Protein AF-B9S580-F1 (afdb_monomer_lite)

Secondary structure (DSSP, 8-state):
--------------------------------PPP------S-GGGSPPHHHHHHHHT-HHHHHHTT-HHHHHHHHHHHT-SSHHHHHHHHTTSHHHHHHHHHHHHHHHS-HHHHTTTS------

Foldseek 3Di:
DDDDDDDDDDDDDDDDDDDDDDDDPPPPPPPPDPDDDDDDDPDPVVDDDPVLVVLCVPDPVLVVLVVDPVLVVLVVCLVPDPCNVVSVVVLCVPPSNVVNVVVSVVSVPDPPVVVPPPPDDPDDD

pLDDT: mean 76.02, std 19.65, range [35.12, 97.5]

Structure (mmCIF, N/CA/C/O backbone):
data_AF-B9S580-F1
#
_entry.id   AF-B9S580-F1
#
loop_
_atom_site.group_PDB
_atom_site.id
_atom_site.type_symbol
_atom_site.label_atom_id
_atom_site.label_alt_id
_atom_site.label_comp_id
_atom_site.label_asym_id
_atom_site.label_entity_id
_atom_site.label_seq_id
_atom_site.pdbx_PDB_ins_code
_atom_site.Cartn_x
_atom_site.Cartn_y
_atom_site.Cartn_z
_atom_site.occupancy
_atom_site.B_iso_or_equiv
_atom_site.auth_seq_id
_atom_site.auth_comp_id
_atom_site.auth_asym_id
_atom_site.auth_atom_id
_atom_site.pdbx_PDB_model_num
ATOM 1 N N . MET A 1 1 ? 43.518 -1.200 61.396 1.00 43.75 1 MET A N 1
ATOM 2 C CA . MET A 1 1 ? 42.494 -1.984 60.678 1.00 43.75 1 MET A CA 1
ATOM 3 C C . MET A 1 1 ? 42.574 -1.549 59.229 1.00 43.75 1 MET A C 1
ATOM 5 O O . MET A 1 1 ? 42.139 -0.451 58.926 1.00 43.75 1 MET A O 1
ATOM 9 N N . ASN A 1 2 ? 43.249 -2.340 58.396 1.00 48.91 2 ASN A N 1
ATOM 10 C CA . ASN A 1 2 ? 43.506 -2.024 56.992 1.00 48.91 2 ASN A CA 1
ATOM 11 C C . ASN A 1 2 ? 42.725 -3.036 56.152 1.00 48.91 2 ASN A C 1
ATOM 13 O O . ASN A 1 2 ? 42.907 -4.239 56.328 1.00 48.91 2 ASN A O 1
ATOM 17 N N . TYR A 1 3 ? 41.835 -2.552 55.296 1.00 53.25 3 TYR A N 1
ATOM 18 C CA . TYR A 1 3 ? 41.107 -3.353 54.316 1.00 53.25 3 TYR A CA 1
ATOM 19 C C . TYR A 1 3 ? 42.014 -3.534 53.097 1.00 53.25 3 TYR A C 1
ATOM 21 O O . TYR A 1 3 ? 42.442 -2.555 52.491 1.00 53.25 3 TYR A O 1
ATOM 29 N N . ALA A 1 4 ? 42.347 -4.785 52.783 1.00 55.72 4 ALA A N 1
ATOM 30 C CA . ALA A 1 4 ? 43.054 -5.146 51.565 1.00 55.72 4 ALA A CA 1
ATOM 31 C C . ALA A 1 4 ? 42.021 -5.374 50.452 1.00 55.72 4 ALA A C 1
ATOM 33 O O . ALA A 1 4 ? 41.207 -6.292 50.542 1.00 55.72 4 ALA A O 1
ATOM 34 N N . GLU A 1 5 ? 42.045 -4.523 49.426 1.00 56.31 5 GLU A N 1
ATOM 35 C CA . GLU A 1 5 ? 41.378 -4.774 48.150 1.00 56.31 5 GLU A CA 1
ATOM 36 C C . GLU A 1 5 ? 42.001 -6.003 47.483 1.00 56.31 5 GLU A C 1
ATOM 38 O O . GLU A 1 5 ? 43.218 -6.075 47.302 1.00 56.31 5 GLU A O 1
ATOM 43 N N . THR A 1 6 ? 41.165 -6.957 47.075 1.00 65.56 6 THR A N 1
ATOM 44 C CA . THR A 1 6 ? 41.560 -8.007 46.130 1.00 65.56 6 THR A CA 1
ATOM 45 C C . THR A 1 6 ? 40.778 -7.866 44.824 1.00 65.56 6 THR A C 1
ATOM 47 O O . THR A 1 6 ? 39.579 -7.577 44.872 1.00 65.56 6 THR A O 1
ATOM 50 N N . PRO A 1 7 ? 41.426 -8.061 43.660 1.00 60.44 7 PRO A N 1
ATOM 51 C CA . PRO A 1 7 ? 40.937 -7.587 42.370 1.00 60.44 7 PRO A CA 1
ATOM 52 C C . PRO A 1 7 ? 39.901 -8.532 41.754 1.00 60.44 7 PRO A C 1
ATOM 54 O O . PRO A 1 7 ? 39.967 -9.750 41.901 1.00 60.44 7 PRO A O 1
ATOM 57 N N . CYS A 1 8 ? 38.972 -7.944 41.006 1.00 51.03 8 CYS A N 1
ATOM 58 C CA . CYS A 1 8 ? 37.922 -8.614 40.247 1.00 51.03 8 CYS A CA 1
ATOM 59 C C . CYS A 1 8 ? 38.486 -9.694 39.296 1.00 51.03 8 CYS A C 1
ATOM 61 O O . CYS A 1 8 ? 39.162 -9.375 38.317 1.00 51.03 8 CYS A O 1
ATOM 63 N N . ALA A 1 9 ? 38.172 -10.967 39.558 1.00 56.78 9 ALA A N 1
ATOM 64 C CA . ALA A 1 9 ? 38.429 -12.086 38.654 1.00 56.78 9 ALA A CA 1
ATOM 65 C C . ALA A 1 9 ? 37.111 -12.528 37.999 1.00 56.78 9 ALA A C 1
ATOM 67 O O . ALA A 1 9 ? 36.190 -12.994 38.667 1.00 56.78 9 ALA A O 1
ATOM 68 N N . LYS A 1 10 ? 37.014 -12.365 36.676 1.00 62.47 10 LYS A N 1
ATOM 69 C CA . LYS A 1 10 ? 35.898 -12.867 35.859 1.00 62.47 10 LYS A CA 1
ATOM 70 C C . LYS A 1 10 ? 35.958 -14.400 35.805 1.00 62.47 10 LYS A C 1
ATOM 72 O O . LYS A 1 10 ? 37.018 -14.920 35.452 1.00 62.47 10 LYS A O 1
ATOM 77 N N . PRO A 1 11 ? 34.864 -15.140 36.047 1.00 51.28 11 PRO A N 1
ATOM 78 C CA . PRO A 1 11 ? 34.838 -16.552 35.709 1.00 51.28 11 PRO A CA 1
ATOM 79 C C . PRO A 1 11 ? 34.675 -16.710 34.192 1.00 51.28 11 PRO A C 1
ATOM 81 O O . PRO A 1 11 ? 33.658 -16.338 33.610 1.00 51.28 11 PRO A O 1
ATOM 84 N N . VAL A 1 12 ? 35.695 -17.280 33.551 1.00 45.47 12 VAL A N 1
ATOM 85 C CA . VAL A 1 12 ? 35.554 -17.958 32.260 1.00 45.47 12 VAL A CA 1
ATOM 86 C C . VAL A 1 12 ? 35.014 -19.357 32.560 1.00 45.47 12 VAL A C 1
ATOM 88 O O . VAL A 1 12 ? 35.670 -20.145 33.232 1.00 45.47 12 VAL A O 1
ATOM 91 N N . SER A 1 13 ? 33.813 -19.668 32.082 1.00 48.31 13 SER A N 1
ATOM 92 C CA . SER A 1 13 ? 33.301 -21.041 31.958 1.00 48.31 13 SER A CA 1
ATOM 93 C C . SER A 1 13 ? 32.955 -21.230 30.484 1.00 48.31 13 SER A C 1
ATOM 95 O O . SER A 1 13 ? 32.084 -20.553 29.955 1.00 48.31 13 SER A O 1
ATOM 97 N N . SER A 1 14 ? 33.857 -21.856 29.730 1.00 49.62 14 SER A N 1
ATOM 98 C CA . SER A 1 14 ? 33.900 -23.304 29.487 1.00 49.62 14 SER A CA 1
ATOM 99 C C . SER A 1 14 ? 32.829 -23.730 28.488 1.00 49.62 14 SER A C 1
ATOM 101 O O . SER A 1 14 ? 31.650 -23.855 28.805 1.00 49.62 14 SER A O 1
ATOM 103 N N . LEU A 1 15 ? 33.303 -23.959 27.267 1.00 51.09 15 LEU A N 1
ATOM 104 C CA . LEU A 1 15 ? 32.608 -24.587 26.158 1.00 51.09 15 LEU A CA 1
ATOM 105 C C . LEU A 1 15 ? 32.056 -25.965 26.556 1.00 51.09 15 LEU A C 1
ATOM 107 O O . LEU A 1 15 ? 32.799 -26.815 27.037 1.00 51.09 15 LEU A O 1
ATOM 111 N N . GLY A 1 16 ? 30.786 -26.194 26.220 1.00 43.06 16 GLY A N 1
ATOM 112 C CA . GLY A 1 16 ? 30.297 -27.507 25.806 1.00 43.06 16 GLY A CA 1
ATOM 113 C C . GLY A 1 16 ? 29.405 -28.241 26.797 1.00 43.06 16 GLY A C 1
ATOM 114 O O . GLY A 1 16 ? 29.895 -29.070 27.551 1.00 43.06 16 GLY A O 1
ATOM 115 N N . ILE A 1 17 ? 28.083 -28.086 26.653 1.00 45.94 17 ILE A N 1
ATOM 116 C CA . ILE A 1 17 ? 27.195 -29.254 26.698 1.00 45.94 17 ILE A CA 1
ATOM 117 C C . ILE A 1 17 ? 26.115 -29.128 25.617 1.00 45.94 17 ILE A C 1
ATOM 119 O O . ILE A 1 17 ? 25.251 -28.258 25.655 1.00 45.94 17 ILE A O 1
ATOM 123 N N . SER A 1 18 ? 26.211 -30.014 24.629 1.00 50.88 18 SER A N 1
ATOM 124 C CA . SER A 1 18 ? 25.115 -30.401 23.747 1.00 50.88 18 SER A CA 1
ATOM 125 C C . SER A 1 18 ? 24.095 -31.195 24.562 1.00 50.88 18 SER A C 1
ATOM 127 O O . SER A 1 18 ? 24.473 -32.218 25.125 1.00 50.88 18 SER A O 1
ATOM 129 N N . SER A 1 19 ? 22.844 -30.733 24.640 1.00 39.84 19 SER A N 1
ATOM 130 C CA . SER A 1 19 ? 21.621 -31.539 24.832 1.00 39.84 19 SER A CA 1
ATOM 131 C C . SER A 1 19 ? 20.439 -30.566 24.951 1.00 39.84 19 SER A C 1
ATOM 133 O O . SER A 1 19 ? 20.342 -29.826 25.918 1.00 39.84 19 SER A O 1
ATOM 135 N N . ARG A 1 20 ? 19.672 -30.367 23.877 1.00 44.88 20 ARG A N 1
ATOM 136 C CA . ARG A 1 20 ? 18.367 -31.011 23.643 1.00 44.88 20 ARG A CA 1
ATOM 137 C C . ARG A 1 20 ? 17.210 -30.284 24.352 1.00 44.88 20 ARG A C 1
ATOM 139 O O . ARG A 1 20 ? 17.076 -30.374 25.557 1.00 44.88 20 ARG A O 1
ATOM 146 N N . ASN A 1 21 ? 16.377 -29.708 23.481 1.00 53.31 21 ASN A N 1
ATOM 147 C CA . ASN A 1 21 ? 14.935 -29.446 23.530 1.00 53.31 21 ASN A CA 1
ATOM 148 C C . ASN A 1 21 ? 14.320 -28.430 24.515 1.00 53.31 21 ASN A C 1
ATOM 150 O O . ASN A 1 21 ? 14.719 -28.268 25.655 1.00 53.31 21 ASN A O 1
ATOM 154 N N . THR A 1 22 ? 13.295 -27.784 23.942 1.00 46.12 22 THR A N 1
ATOM 155 C CA . THR A 1 22 ? 12.253 -26.925 24.515 1.00 46.12 22 THR A CA 1
ATOM 156 C C . THR A 1 22 ? 12.721 -25.685 25.253 1.00 46.12 22 THR A C 1
ATOM 158 O O . THR A 1 22 ? 12.877 -25.723 26.457 1.00 46.12 22 THR A O 1
ATOM 161 N N . ASP A 1 23 ? 12.799 -24.567 24.532 1.00 35.12 23 ASP A N 1
ATOM 162 C CA . ASP A 1 23 ? 12.154 -23.340 24.993 1.00 35.12 23 ASP A CA 1
ATOM 163 C C . ASP A 1 23 ? 11.899 -22.426 23.797 1.00 35.12 23 ASP A C 1
ATOM 165 O O . ASP A 1 23 ? 12.769 -22.174 22.959 1.00 35.12 23 ASP A O 1
ATOM 169 N N . THR A 1 24 ? 10.648 -21.995 23.692 1.00 49.56 24 THR A N 1
ATOM 170 C CA . THR A 1 24 ? 10.128 -21.061 22.703 1.00 49.56 24 THR A CA 1
ATOM 171 C C . THR A 1 24 ? 10.911 -19.756 22.801 1.00 49.56 24 THR A C 1
ATOM 173 O O . THR A 1 24 ? 10.552 -18.841 23.539 1.00 49.56 24 THR A O 1
ATOM 176 N N . ARG A 1 25 ? 11.999 -19.656 22.031 1.00 41.97 25 ARG A N 1
ATOM 177 C CA . ARG A 1 25 ? 12.607 -18.378 21.682 1.00 41.97 25 ARG A CA 1
ATOM 178 C C . ARG A 1 25 ? 11.542 -17.638 20.890 1.00 41.97 25 ARG A C 1
ATOM 180 O O . ARG A 1 25 ? 11.352 -17.916 19.708 1.00 41.97 25 ARG A O 1
ATOM 187 N N . ILE A 1 26 ? 10.850 -16.712 21.551 1.00 52.47 26 ILE A N 1
ATOM 188 C CA . ILE A 1 26 ? 10.294 -15.547 20.874 1.00 52.47 26 ILE A CA 1
ATOM 189 C C . ILE A 1 26 ? 11.497 -14.932 20.166 1.00 52.47 26 ILE A C 1
ATOM 191 O O . ILE A 1 26 ? 12.332 -14.256 20.767 1.00 52.47 26 ILE A O 1
ATOM 195 N N . GLN A 1 27 ? 11.673 -15.321 18.905 1.00 47.50 27 GLN A N 1
ATOM 196 C CA . GLN A 1 27 ? 12.523 -14.609 17.985 1.00 47.50 27 GLN A CA 1
ATOM 197 C C . GLN A 1 27 ? 11.855 -13.248 17.917 1.00 47.50 27 GLN A C 1
ATOM 199 O O . GLN A 1 27 ? 10.767 -13.113 17.362 1.00 47.50 27 GLN A O 1
ATOM 204 N N . ALA A 1 28 ? 12.449 -12.273 18.603 1.00 51.03 28 ALA A N 1
ATOM 205 C CA . ALA A 1 28 ? 12.266 -10.891 18.228 1.00 51.03 28 ALA A CA 1
ATOM 206 C C . ALA A 1 28 ? 12.586 -10.869 16.736 1.00 51.03 28 ALA A C 1
ATOM 208 O O . ALA A 1 28 ? 13.741 -11.069 16.356 1.00 51.03 28 ALA A O 1
ATOM 209 N N . ALA A 1 29 ? 11.534 -10.809 15.918 1.00 46.66 29 ALA A N 1
ATOM 210 C CA . ALA A 1 29 ? 11.664 -10.514 14.514 1.00 46.66 29 ALA A CA 1
ATOM 211 C C . ALA A 1 29 ? 12.379 -9.169 14.494 1.00 46.66 29 ALA A C 1
ATOM 213 O O . ALA A 1 29 ? 11.812 -8.154 14.904 1.00 46.66 29 ALA A O 1
ATOM 214 N N . ASP A 1 30 ? 13.663 -9.205 14.157 1.00 47.59 30 ASP A N 1
ATOM 215 C CA . ASP A 1 30 ? 14.335 -8.027 13.652 1.00 47.59 30 ASP A CA 1
ATOM 216 C C . ASP A 1 30 ? 13.425 -7.521 12.529 1.00 47.59 30 ASP A C 1
ATOM 218 O O . ASP A 1 30 ? 13.084 -8.327 11.654 1.00 47.59 30 ASP A O 1
ATOM 222 N N . PRO A 1 31 ? 12.883 -6.293 12.603 1.00 57.41 31 PRO A N 1
ATOM 223 C CA . PRO A 1 31 ? 12.134 -5.754 11.490 1.00 57.41 31 PRO A CA 1
ATOM 224 C C . PRO A 1 31 ? 13.143 -5.625 10.358 1.00 57.41 31 PRO A C 1
ATOM 226 O O . PRO A 1 31 ? 13.904 -4.662 10.317 1.00 57.41 31 PRO A O 1
ATOM 229 N N . GLU A 1 32 ? 13.195 -6.650 9.507 1.00 59.19 32 GLU A N 1
ATOM 230 C CA . GLU A 1 32 ? 13.970 -6.656 8.280 1.00 59.19 32 GLU A CA 1
ATOM 231 C C . GLU A 1 32 ? 13.593 -5.369 7.558 1.00 59.19 32 GLU A C 1
ATOM 233 O O . GLU A 1 32 ? 12.452 -5.187 7.124 1.00 59.19 32 GLU A O 1
ATOM 238 N N . LEU A 1 33 ? 14.508 -4.398 7.591 1.00 62.81 33 LEU A N 1
ATOM 239 C CA . LEU A 1 33 ? 14.274 -3.125 6.941 1.00 62.81 33 LEU A CA 1
ATOM 240 C C . LEU A 1 33 ? 14.097 -3.448 5.459 1.00 62.81 33 LEU A C 1
ATOM 242 O O . LEU A 1 33 ? 14.947 -4.166 4.919 1.00 62.81 33 LEU A O 1
ATOM 246 N N . PRO A 1 34 ? 13.024 -2.958 4.811 1.00 63.44 34 PRO A N 1
ATOM 247 C CA . PRO A 1 34 ? 12.810 -3.212 3.398 1.00 63.44 34 PRO A CA 1
ATOM 248 C C . PRO A 1 34 ? 14.089 -2.857 2.648 1.00 63.44 34 PRO A C 1
ATOM 250 O O . PRO A 1 34 ? 14.620 -1.755 2.825 1.00 63.44 34 PRO A O 1
ATOM 253 N N . GLN A 1 35 ? 14.623 -3.799 1.866 1.00 64.75 35 GLN A N 1
ATOM 254 C CA . GLN A 1 35 ? 15.757 -3.489 1.006 1.00 64.75 35 GLN A CA 1
ATOM 255 C C . GLN A 1 35 ? 15.357 -2.311 0.121 1.00 64.75 35 GLN A C 1
ATOM 257 O O . GLN A 1 35 ? 14.326 -2.351 -0.549 1.00 64.75 35 GLN A O 1
ATOM 262 N N . GLU A 1 36 ? 16.151 -1.244 0.155 1.00 70.44 36 GLU A N 1
ATOM 263 C CA . GLU A 1 36 ? 15.884 -0.045 -0.629 1.00 70.44 36 GLU A CA 1
ATOM 264 C C . GLU A 1 36 ? 15.982 -0.415 -2.115 1.00 70.44 36 GLU A C 1
ATOM 266 O O . GLU A 1 36 ? 17.062 -0.711 -2.636 1.00 70.44 36 GLU A O 1
ATOM 271 N N . ARG A 1 37 ? 14.831 -0.493 -2.789 1.00 75.06 37 ARG A N 1
ATOM 272 C CA . ARG A 1 37 ? 14.761 -0.842 -4.209 1.00 75.06 37 ARG A CA 1
ATOM 273 C C . ARG A 1 37 ? 14.977 0.415 -5.053 1.00 75.06 37 ARG A C 1
ATOM 275 O O . ARG A 1 37 ? 14.410 1.459 -4.727 1.00 75.06 37 ARG A O 1
ATOM 282 N N . PRO A 1 38 ? 15.764 0.345 -6.142 1.00 79.69 38 PRO A N 1
ATOM 283 C CA . PRO A 1 38 ? 15.912 1.472 -7.052 1.00 79.69 38 PRO A CA 1
ATOM 284 C C . PRO A 1 38 ? 14.555 1.876 -7.640 1.00 79.69 38 PRO A C 1
ATOM 286 O O . PRO A 1 38 ? 13.929 1.100 -8.359 1.00 79.69 38 PRO A O 1
ATOM 289 N N . LEU A 1 39 ? 14.112 3.099 -7.350 1.00 77.25 39 LEU A N 1
ATOM 290 C CA . LEU A 1 39 ? 12.900 3.667 -7.928 1.00 77.25 39 LEU A CA 1
ATOM 291 C C . LEU A 1 39 ? 13.214 4.176 -9.342 1.00 77.25 39 LEU A C 1
ATOM 293 O O . LEU A 1 39 ? 13.985 5.120 -9.512 1.00 77.25 39 LEU A O 1
ATOM 297 N N . THR A 1 40 ? 12.630 3.540 -10.355 1.00 80.69 40 THR A N 1
ATOM 298 C CA . THR A 1 40 ? 12.665 4.007 -11.749 1.00 80.69 40 THR A CA 1
ATOM 299 C C . THR A 1 40 ? 11.274 4.496 -12.112 1.00 80.69 40 THR A C 1
ATOM 301 O O . THR A 1 40 ? 10.316 3.741 -12.008 1.00 80.69 40 THR A O 1
ATOM 304 N N . VAL A 1 41 ? 11.159 5.776 -12.461 1.00 79.88 41 VAL A N 1
ATOM 305 C CA . VAL A 1 41 ? 9.881 6.439 -12.745 1.00 79.88 41 VAL A CA 1
ATOM 306 C C . VAL A 1 41 ? 10.024 7.224 -14.042 1.00 79.88 41 VAL A C 1
ATOM 308 O O . VAL A 1 41 ? 11.068 7.845 -14.258 1.00 79.88 41 VAL A O 1
ATOM 311 N N . ASP A 1 42 ? 8.997 7.171 -14.890 1.00 84.25 42 ASP A N 1
ATOM 312 C CA . ASP A 1 42 ? 8.972 7.853 -16.188 1.00 84.25 42 ASP A CA 1
ATOM 313 C C . ASP A 1 42 ? 8.595 9.338 -16.034 1.00 84.25 42 ASP A C 1
ATOM 315 O O . ASP A 1 42 ? 9.296 10.216 -16.543 1.00 84.25 42 ASP A O 1
ATOM 319 N N . ASP A 1 43 ? 7.563 9.642 -15.233 1.00 84.88 43 ASP A N 1
ATOM 320 C CA . ASP A 1 43 ? 7.167 11.012 -14.882 1.00 84.88 43 ASP A CA 1
ATOM 321 C C . ASP A 1 43 ? 7.213 11.259 -13.366 1.00 84.88 43 ASP A C 1
ATOM 323 O O . ASP A 1 43 ? 6.594 10.578 -12.556 1.00 84.88 43 ASP A O 1
ATOM 327 N N . THR A 1 44 ? 7.887 12.335 -12.968 1.00 78.88 44 THR A N 1
ATOM 328 C CA . THR A 1 44 ? 7.887 12.860 -11.596 1.00 78.88 44 THR A CA 1
ATOM 329 C C . THR A 1 44 ? 6.497 13.081 -10.982 1.00 78.88 44 THR A C 1
ATOM 331 O O . THR A 1 44 ? 6.383 13.059 -9.758 1.00 78.88 44 THR A O 1
ATOM 334 N N . ASN A 1 45 ? 5.449 13.269 -11.792 1.00 82.69 45 ASN A N 1
ATOM 335 C CA . ASN A 1 45 ? 4.063 13.378 -11.324 1.00 82.69 45 ASN A CA 1
ATOM 336 C C . ASN A 1 45 ? 3.480 12.051 -10.804 1.00 82.69 45 ASN A C 1
ATOM 338 O O . ASN A 1 45 ? 2.469 12.072 -10.103 1.00 82.69 45 ASN A O 1
ATOM 342 N N . GLU A 1 46 ? 4.105 10.914 -11.113 1.00 83.56 46 GLU A N 1
ATOM 343 C CA . GLU A 1 46 ? 3.723 9.591 -10.599 1.00 83.56 46 GLU A CA 1
ATOM 344 C C . GLU A 1 46 ? 4.224 9.368 -9.163 1.00 83.56 46 GLU A C 1
ATOM 346 O O . GLU A 1 46 ? 3.785 8.445 -8.476 1.00 83.56 46 GLU A O 1
ATOM 351 N N . VAL A 1 47 ? 5.117 10.237 -8.673 1.00 86.50 47 VAL A N 1
ATOM 352 C CA . VAL A 1 47 ? 5.670 10.164 -7.318 1.00 86.50 47 VAL A CA 1
ATOM 353 C C . VAL A 1 47 ? 4.938 11.124 -6.389 1.00 86.50 47 VAL A C 1
ATOM 355 O O . VAL A 1 47 ? 4.813 12.321 -6.649 1.00 86.50 47 VAL A O 1
ATOM 358 N N . LEU A 1 48 ? 4.512 10.614 -5.234 1.00 86.31 48 LEU A N 1
ATOM 359 C CA . LEU A 1 48 ? 3.943 11.448 -4.181 1.00 86.31 48 LEU A CA 1
ATOM 360 C C . LEU A 1 48 ? 5.016 12.312 -3.512 1.00 86.31 48 LEU A C 1
ATOM 362 O O . LEU A 1 48 ? 6.062 11.831 -3.073 1.00 86.31 48 LEU A O 1
ATOM 366 N N . LEU A 1 49 ? 4.714 13.599 -3.347 1.00 88.00 49 LEU A N 1
ATOM 367 C CA . LEU A 1 49 ? 5.549 14.522 -2.591 1.00 88.00 49 LEU A CA 1
ATOM 368 C C . LEU A 1 49 ? 5.394 14.287 -1.085 1.00 88.00 49 LEU A C 1
ATOM 370 O O . LEU A 1 49 ? 4.343 13.879 -0.586 1.00 88.00 49 LEU A O 1
ATOM 374 N N . LYS A 1 50 ? 6.423 14.664 -0.325 1.00 89.62 50 LYS A N 1
ATOM 375 C CA . LYS A 1 50 ? 6.440 14.5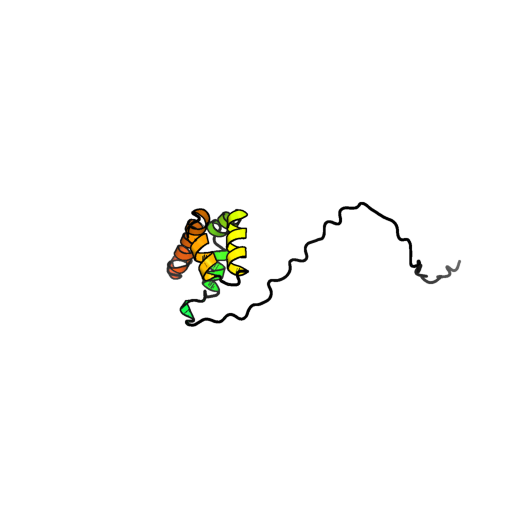34 1.139 1.00 89.62 50 LYS A CA 1
ATOM 376 C C . LYS A 1 50 ? 5.176 15.072 1.848 1.00 89.62 50 LYS A C 1
ATOM 378 O O . LYS A 1 50 ? 4.638 14.339 2.673 1.00 89.62 50 LYS A O 1
ATOM 383 N N . PRO A 1 51 ? 4.622 16.257 1.517 1.00 88.62 51 PRO A N 1
ATOM 384 C CA . PRO A 1 51 ? 3.399 16.748 2.169 1.00 88.62 51 PRO A CA 1
ATOM 385 C C . PRO A 1 51 ? 2.155 15.877 1.913 1.00 88.62 51 PRO A C 1
ATOM 387 O O . PRO A 1 51 ? 1.225 15.846 2.724 1.00 88.62 51 PRO A O 1
ATOM 390 N N . GLN A 1 52 ? 2.114 15.164 0.782 1.00 87.88 52 GLN A N 1
ATOM 391 C CA . GLN A 1 52 ? 1.032 14.231 0.459 1.00 87.88 52 GLN A CA 1
ATOM 392 C C . GLN A 1 52 ? 1.176 12.950 1.283 1.00 87.88 52 GLN A C 1
ATOM 394 O O . GLN A 1 52 ? 0.196 12.483 1.859 1.00 87.88 52 GLN A O 1
ATOM 399 N N . LEU A 1 53 ? 2.402 12.440 1.432 1.00 90.94 53 LEU A N 1
ATOM 400 C CA . LEU A 1 53 ? 2.691 11.309 2.317 1.00 90.94 53 LEU A CA 1
ATOM 401 C C . LEU A 1 53 ? 2.359 11.636 3.781 1.00 90.94 53 LEU A C 1
ATOM 403 O O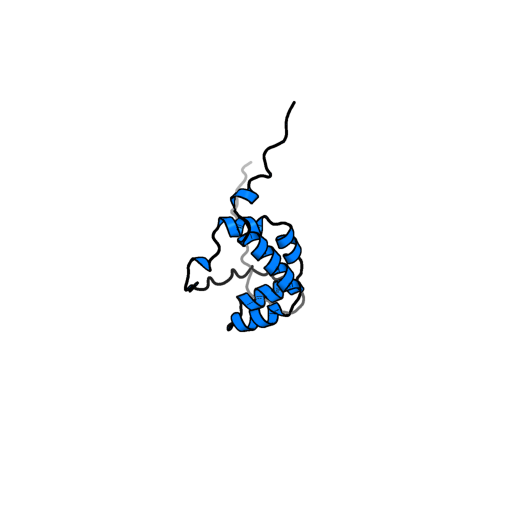 . LEU A 1 53 ? 1.719 10.839 4.462 1.00 90.94 53 LEU A O 1
ATOM 407 N N . GLU A 1 54 ? 2.708 12.835 4.252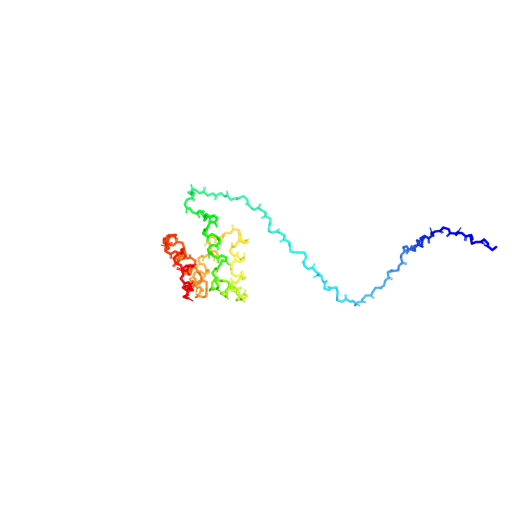 1.00 91.62 54 GLU A N 1
ATOM 408 C CA . GLU A 1 54 ? 2.351 13.315 5.596 1.00 91.62 54 GLU A CA 1
ATOM 409 C C . GLU A 1 54 ? 0.831 13.419 5.785 1.00 91.62 54 GLU A C 1
ATOM 411 O O . GLU A 1 54 ? 0.303 13.063 6.842 1.00 91.62 54 GLU A O 1
ATOM 416 N N . SER A 1 55 ? 0.108 13.846 4.747 1.00 91.25 55 SER A N 1
ATOM 417 C CA . SER A 1 55 ? -1.357 13.867 4.743 1.00 91.25 55 SER A CA 1
ATOM 418 C C . SER A 1 55 ? -1.970 12.469 4.848 1.00 91.25 55 SER A C 1
ATOM 420 O O . SER A 1 55 ? -2.964 12.296 5.552 1.00 91.25 55 SER A O 1
ATOM 422 N N . ILE A 1 56 ? -1.391 11.477 4.166 1.00 92.12 56 ILE A N 1
ATOM 423 C CA . ILE A 1 56 ? -1.817 10.074 4.254 1.00 92.12 56 ILE A CA 1
ATOM 424 C C . ILE A 1 56 ? -1.533 9.539 5.663 1.00 92.12 56 ILE A C 1
ATOM 426 O O . ILE A 1 56 ? -2.442 9.013 6.301 1.00 92.12 56 ILE A O 1
ATOM 430 N N . ALA A 1 57 ? -0.322 9.747 6.188 1.00 91.69 57 ALA A N 1
ATOM 431 C CA . ALA A 1 57 ? 0.069 9.295 7.526 1.00 91.69 57 ALA A CA 1
ATOM 432 C C . ALA A 1 57 ? -0.760 9.943 8.654 1.00 91.69 57 ALA A C 1
ATOM 434 O O . ALA A 1 57 ? -0.983 9.332 9.698 1.00 91.69 57 ALA A O 1
ATOM 435 N N . SER A 1 58 ? -1.247 11.169 8.439 1.00 93.31 58 SER A N 1
ATOM 436 C CA . SER A 1 58 ? -2.115 11.885 9.386 1.00 93.31 58 SER A CA 1
ATOM 437 C C . SER A 1 58 ? -3.594 11.495 9.273 1.00 93.31 58 SER A C 1
ATOM 439 O O . SER A 1 58 ? -4.395 11.860 10.135 1.00 93.31 58 SER A O 1
ATOM 441 N N . SER A 1 59 ? -3.985 10.770 8.220 1.00 94.06 59 SER A N 1
ATOM 442 C CA . SER A 1 59 ? -5.369 10.351 8.016 1.00 94.06 59 SER A CA 1
ATOM 443 C C . SER A 1 59 ? -5.709 9.177 8.924 1.00 94.06 59 SER A C 1
ATOM 445 O O . SER A 1 59 ? -5.314 8.034 8.687 1.00 94.06 59 SER A O 1
ATOM 447 N N . SER A 1 60 ? -6.505 9.447 9.958 1.00 94.50 60 SER A N 1
ATOM 448 C CA . SER A 1 60 ? -7.004 8.408 10.860 1.00 94.50 60 SER A CA 1
ATOM 449 C C . SER A 1 60 ? -7.819 7.348 10.121 1.00 94.50 60 SER A C 1
ATOM 451 O O . SER A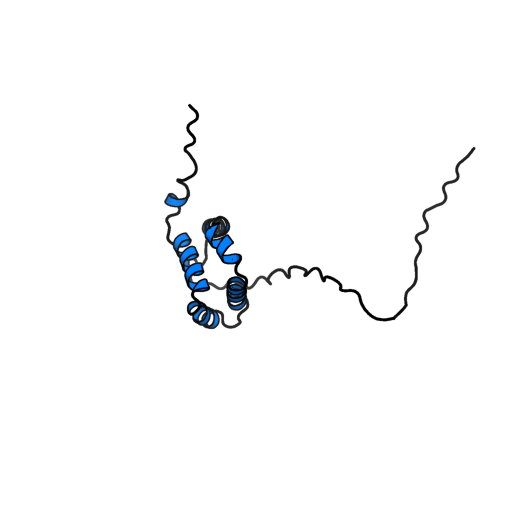 1 60 ? -7.786 6.184 10.502 1.00 94.50 60 SER A O 1
ATOM 453 N N . GLU A 1 61 ? -8.517 7.723 9.050 1.00 94.38 61 GLU A N 1
ATOM 454 C CA . GLU A 1 61 ? -9.308 6.803 8.239 1.00 94.38 61 GLU A CA 1
ATOM 455 C C . GLU A 1 61 ? -8.425 5.788 7.502 1.00 94.38 61 GLU A C 1
ATOM 457 O O . GLU A 1 61 ? -8.695 4.589 7.559 1.00 94.38 61 GLU A O 1
ATOM 462 N N . ILE A 1 62 ? -7.330 6.250 6.888 1.00 95.31 62 ILE A N 1
ATOM 463 C CA . ILE A 1 62 ? -6.359 5.380 6.210 1.00 95.31 62 ILE A CA 1
ATOM 464 C C . ILE A 1 62 ? -5.633 4.509 7.236 1.00 95.31 62 ILE A C 1
ATOM 466 O O . ILE A 1 62 ? -5.573 3.291 7.083 1.00 95.31 62 ILE A O 1
ATOM 470 N N . CYS A 1 63 ? -5.152 5.101 8.331 1.00 95.25 63 CYS A N 1
ATOM 471 C CA . CYS A 1 63 ? -4.494 4.359 9.407 1.00 95.25 63 CYS A CA 1
ATOM 472 C C . CYS A 1 63 ? -5.415 3.306 10.044 1.00 95.25 63 CYS A C 1
ATOM 474 O O . CYS A 1 63 ? -4.955 2.236 10.437 1.00 95.25 63 CYS A O 1
ATOM 476 N N . ASN A 1 64 ? -6.719 3.580 10.144 1.00 95.81 64 ASN A N 1
ATOM 477 C CA . ASN A 1 64 ? -7.697 2.607 10.622 1.00 95.81 64 ASN A CA 1
ATOM 478 C C . ASN A 1 64 ? -7.957 1.495 9.603 1.00 95.81 64 ASN A C 1
ATOM 480 O O . ASN A 1 64 ? -8.050 0.345 10.020 1.00 95.81 64 ASN A O 1
ATOM 484 N N . ALA A 1 65 ? -8.039 1.806 8.306 1.00 95.75 65 ALA A N 1
ATOM 485 C CA . ALA A 1 65 ? -8.157 0.790 7.258 1.00 95.75 65 ALA A CA 1
ATOM 486 C C . ALA A 1 65 ? -6.963 -0.180 7.288 1.00 95.75 65 ALA A C 1
ATOM 488 O O . ALA A 1 65 ? -7.146 -1.390 7.214 1.00 95.75 65 ALA A O 1
ATOM 489 N N . LEU A 1 66 ? -5.752 0.331 7.537 1.00 96.12 66 LEU A N 1
ATOM 490 C CA . LEU A 1 66 ? -4.537 -0.479 7.686 1.00 96.12 66 LEU A CA 1
ATOM 491 C C . LEU A 1 66 ? -4.516 -1.381 8.934 1.00 96.12 66 LEU A C 1
ATOM 493 O O . LEU A 1 66 ? -3.588 -2.166 9.093 1.00 96.12 66 LEU A O 1
ATOM 497 N N . LYS A 1 67 ? -5.508 -1.327 9.830 1.00 95.88 67 LYS A N 1
ATOM 498 C CA . LYS A 1 67 ? -5.634 -2.337 10.900 1.00 95.88 67 LYS A CA 1
ATOM 499 C C . LYS A 1 67 ? -6.095 -3.693 10.362 1.00 95.88 67 LYS A C 1
ATOM 501 O O . LYS A 1 67 ? -5.931 -4.693 11.056 1.00 95.88 67 LYS A O 1
ATOM 506 N N . ASP A 1 68 ? -6.650 -3.726 9.153 1.00 97.25 68 ASP A N 1
ATOM 507 C CA . ASP A 1 68 ? -7.007 -4.957 8.460 1.00 97.25 68 ASP A CA 1
ATOM 508 C C . ASP A 1 68 ? -5.743 -5.697 7.989 1.00 97.25 68 ASP A C 1
ATOM 510 O O . ASP A 1 68 ? -4.936 -5.193 7.203 1.00 97.25 68 ASP A O 1
ATOM 514 N N . GLU A 1 69 ? -5.558 -6.915 8.498 1.00 97.12 69 GLU A N 1
ATOM 515 C CA . GLU A 1 69 ? -4.402 -7.751 8.174 1.00 97.12 69 GLU A CA 1
ATOM 516 C C . GLU A 1 69 ? -4.410 -8.225 6.715 1.00 97.12 69 GLU A C 1
ATOM 518 O O . GLU A 1 69 ? -3.353 -8.300 6.090 1.00 97.12 69 GLU A O 1
ATOM 523 N N . SER A 1 70 ? -5.582 -8.530 6.159 1.00 96.44 70 SER A N 1
ATOM 524 C CA . SER A 1 70 ? -5.718 -9.012 4.782 1.00 96.44 70 SER A CA 1
ATOM 525 C C . SER A 1 70 ? -5.375 -7.904 3.794 1.00 96.44 70 SER A C 1
ATOM 527 O O . SER A 1 70 ? -4.634 -8.138 2.841 1.00 96.44 70 SER A O 1
ATOM 529 N N . LEU A 1 71 ? -5.838 -6.682 4.070 1.00 97.50 71 LEU A N 1
ATOM 530 C CA . LEU A 1 71 ? -5.485 -5.503 3.287 1.00 97.50 71 LEU A CA 1
ATOM 531 C C . LEU A 1 71 ? -3.974 -5.246 3.319 1.00 97.50 71 LEU A C 1
ATOM 533 O O . LEU A 1 71 ? -3.361 -5.034 2.276 1.00 97.50 71 LEU A O 1
ATOM 537 N N . ARG A 1 72 ? -3.350 -5.314 4.501 1.00 96.81 72 ARG A N 1
ATOM 538 C CA . ARG A 1 72 ? -1.894 -5.154 4.628 1.00 96.81 72 ARG A CA 1
ATOM 539 C C . ARG A 1 72 ? -1.120 -6.226 3.871 1.00 96.81 72 ARG A C 1
ATOM 541 O O . ARG A 1 72 ? -0.147 -5.893 3.208 1.00 96.81 72 ARG A O 1
ATOM 548 N N . LYS A 1 73 ? -1.549 -7.489 3.945 1.00 96.19 73 LYS A N 1
ATOM 549 C CA . LYS A 1 73 ? -0.929 -8.585 3.182 1.00 96.19 73 LYS A CA 1
ATOM 550 C C . LYS A 1 73 ? -1.012 -8.345 1.684 1.00 96.19 73 LYS A C 1
ATOM 552 O O . LYS A 1 73 ? -0.044 -8.620 0.993 1.00 96.19 73 LYS A O 1
ATOM 557 N N . LEU A 1 74 ? -2.134 -7.819 1.201 1.00 97.06 74 LEU A N 1
ATOM 558 C CA . LEU A 1 74 ? -2.301 -7.483 -0.208 1.00 97.06 74 LEU A CA 1
ATOM 559 C C . LEU A 1 74 ? -1.364 -6.346 -0.633 1.00 97.06 74 LEU A C 1
ATOM 561 O O . LEU A 1 74 ? -0.699 -6.465 -1.653 1.00 97.06 74 LEU A O 1
ATOM 565 N N . ILE A 1 75 ? -1.244 -5.292 0.182 1.00 96.38 75 ILE A N 1
ATOM 566 C CA . ILE A 1 75 ? -0.299 -4.192 -0.067 1.00 96.38 75 ILE A CA 1
ATOM 567 C C . ILE A 1 75 ? 1.146 -4.711 -0.101 1.00 96.38 75 ILE A C 1
ATOM 569 O O . ILE A 1 75 ? 1.873 -4.398 -1.037 1.00 96.38 75 ILE A O 1
ATOM 573 N N . CYS A 1 76 ? 1.552 -5.528 0.877 1.00 94.88 76 CYS A N 1
ATOM 574 C CA . CYS A 1 76 ? 2.888 -6.131 0.893 1.00 94.88 76 CYS A CA 1
ATOM 575 C C . CYS A 1 76 ? 3.110 -7.061 -0.306 1.00 94.88 76 CYS A C 1
ATOM 577 O O . CYS A 1 76 ? 4.172 -7.023 -0.905 1.00 94.88 76 CYS A O 1
ATOM 579 N N . ALA A 1 77 ? 2.107 -7.852 -0.700 1.00 95.06 77 ALA A N 1
ATOM 580 C CA . ALA A 1 77 ? 2.219 -8.738 -1.854 1.00 95.06 77 ALA A CA 1
ATOM 581 C C . ALA A 1 77 ? 2.463 -7.968 -3.159 1.00 95.06 77 ALA A C 1
ATOM 583 O O . ALA A 1 77 ? 3.250 -8.430 -3.975 1.00 95.06 77 ALA A O 1
ATOM 584 N N . ILE A 1 78 ? 1.828 -6.802 -3.338 1.00 95.56 78 ILE A N 1
ATOM 585 C CA . ILE A 1 78 ? 2.087 -5.913 -4.482 1.00 95.56 78 ILE A CA 1
ATOM 586 C C . ILE A 1 78 ? 3.497 -5.320 -4.388 1.00 95.56 78 ILE A C 1
ATOM 588 O O . ILE A 1 78 ? 4.221 -5.321 -5.380 1.00 95.56 78 ILE A O 1
ATOM 592 N N . ASP A 1 79 ? 3.894 -4.824 -3.211 1.00 93.31 79 ASP A N 1
ATOM 593 C CA . ASP A 1 79 ? 5.211 -4.209 -3.012 1.00 93.31 79 ASP A CA 1
ATOM 594 C C . ASP A 1 79 ? 6.338 -5.216 -3.291 1.00 93.31 79 ASP A C 1
ATOM 596 O O . ASP A 1 79 ? 7.259 -4.910 -4.043 1.00 93.31 79 ASP A O 1
ATOM 600 N N . ASP A 1 80 ? 6.219 -6.445 -2.792 1.00 92.06 80 ASP A N 1
ATOM 601 C CA . ASP A 1 80 ? 7.223 -7.506 -2.925 1.00 92.06 80 ASP A CA 1
ATOM 602 C C . ASP A 1 80 ? 7.155 -8.267 -4.268 1.00 92.06 80 ASP A C 1
ATOM 604 O O . ASP A 1 80 ? 7.984 -9.146 -4.531 1.00 92.06 80 ASP A O 1
ATOM 608 N N . ALA A 1 81 ? 6.175 -7.970 -5.128 1.00 92.25 81 ALA A N 1
ATOM 609 C CA . ALA A 1 81 ? 5.959 -8.698 -6.374 1.00 92.25 81 ALA A CA 1
ATOM 610 C C . ALA A 1 81 ? 7.104 -8.498 -7.376 1.00 92.25 81 ALA A C 1
ATOM 612 O O . ALA A 1 81 ? 7.622 -7.397 -7.568 1.00 92.25 81 ALA A O 1
ATOM 613 N N . SER A 1 82 ? 7.433 -9.561 -8.117 1.00 91.19 82 SER A N 1
ATOM 614 C CA . SER A 1 82 ? 8.272 -9.443 -9.316 1.00 91.19 82 SER A CA 1
ATOM 615 C C . SER A 1 82 ? 7.532 -8.803 -10.496 1.00 91.19 82 SER A C 1
ATOM 617 O O . SER A 1 82 ? 8.174 -8.307 -11.415 1.00 91.19 82 SER A O 1
ATOM 619 N N . ASP A 1 83 ? 6.198 -8.868 -10.481 1.00 93.81 83 ASP A N 1
ATOM 620 C CA . ASP A 1 83 ? 5.292 -8.249 -11.452 1.00 93.81 83 ASP A CA 1
ATOM 621 C C . ASP A 1 83 ? 4.171 -7.508 -10.691 1.00 93.81 83 ASP A C 1
ATOM 623 O O . ASP A 1 83 ? 3.100 -8.079 -10.442 1.00 93.81 83 ASP A O 1
ATOM 627 N N . PRO A 1 84 ? 4.440 -6.274 -10.223 1.00 91.56 84 PRO A N 1
ATOM 628 C CA . PRO A 1 84 ? 3.508 -5.517 -9.390 1.00 91.56 84 PRO A CA 1
ATOM 629 C C . PRO A 1 84 ? 2.231 -5.111 -10.134 1.00 91.56 84 PRO A C 1
ATOM 631 O O . PRO A 1 84 ? 1.185 -5.004 -9.496 1.00 91.56 84 PRO A O 1
ATOM 634 N N . ASP A 1 85 ? 2.274 -4.951 -11.460 1.00 92.50 85 ASP A N 1
ATOM 635 C CA . ASP A 1 85 ? 1.110 -4.552 -12.260 1.00 92.50 85 ASP A CA 1
ATOM 636 C C . ASP A 1 85 ? 0.040 -5.654 -12.277 1.00 92.50 85 ASP A C 1
ATOM 638 O O . ASP A 1 85 ? -1.141 -5.391 -12.035 1.00 92.50 85 ASP A O 1
ATOM 642 N N . SER A 1 86 ? 0.453 -6.912 -12.473 1.00 95.25 86 SER A N 1
ATOM 643 C CA . SER A 1 86 ? -0.448 -8.074 -12.390 1.00 95.25 86 SER A CA 1
ATOM 644 C C . SER A 1 86 ? -1.056 -8.232 -10.991 1.00 95.25 86 SER A C 1
ATOM 646 O O . SER A 1 86 ? -2.247 -8.527 -10.852 1.00 95.25 86 SER A O 1
ATOM 648 N N . GLU A 1 87 ? -0.254 -8.075 -9.933 1.00 97.00 87 GLU A N 1
ATOM 649 C CA . GLU A 1 87 ? -0.763 -8.193 -8.559 1.00 97.00 87 GLU A CA 1
ATOM 650 C C . GLU A 1 87 ? -1.712 -7.043 -8.204 1.00 97.00 87 GLU A C 1
ATOM 652 O O . GLU A 1 87 ? -2.734 -7.269 -7.550 1.00 97.00 87 GLU A O 1
ATOM 657 N N . LEU A 1 88 ? -1.440 -5.834 -8.701 1.00 96.31 88 LEU A N 1
ATOM 658 C CA . LEU A 1 88 ? -2.335 -4.693 -8.563 1.00 96.31 88 LEU A CA 1
ATOM 659 C C . LEU A 1 88 ? -3.680 -4.938 -9.262 1.00 96.31 88 LEU A C 1
ATOM 661 O O . LEU A 1 88 ? -4.725 -4.677 -8.666 1.00 96.31 88 LEU A O 1
ATOM 665 N N . GLU A 1 89 ? -3.685 -5.479 -10.485 1.00 96.69 89 GLU A N 1
ATOM 666 C CA . GLU A 1 89 ? -4.924 -5.800 -11.212 1.00 96.69 89 GLU A CA 1
ATOM 667 C C . GLU A 1 89 ? -5.798 -6.792 -10.427 1.00 96.69 89 GLU A C 1
ATOM 669 O O . GLU A 1 89 ? -7.007 -6.593 -10.281 1.00 96.69 89 GLU A O 1
ATOM 674 N N . LYS A 1 90 ? -5.189 -7.826 -9.833 1.00 95.69 90 LYS A N 1
ATOM 675 C CA . LYS A 1 90 ? -5.898 -8.777 -8.959 1.00 95.69 90 LYS A CA 1
ATOM 676 C C . LYS A 1 90 ? -6.429 -8.094 -7.700 1.00 95.69 90 LYS A C 1
ATOM 678 O O . LYS A 1 90 ? -7.569 -8.338 -7.301 1.00 95.69 90 LYS A O 1
ATOM 683 N N . ALA A 1 91 ? -5.619 -7.238 -7.079 1.00 96.69 91 ALA A N 1
ATOM 684 C CA . ALA A 1 91 ? -5.983 -6.494 -5.878 1.00 96.69 91 ALA A CA 1
ATOM 685 C C . ALA A 1 91 ? -7.160 -5.537 -6.113 1.00 96.69 91 ALA A C 1
ATOM 687 O O . ALA A 1 91 ? -8.006 -5.389 -5.235 1.00 96.69 91 ALA A O 1
ATOM 688 N N . MET A 1 92 ? -7.275 -4.955 -7.311 1.00 94.81 92 MET A N 1
ATOM 689 C CA . MET A 1 92 ? -8.415 -4.122 -7.718 1.00 94.81 92 MET A CA 1
ATOM 690 C C . MET A 1 92 ? -9.738 -4.904 -7.823 1.00 94.81 92 MET A C 1
ATOM 692 O O . MET A 1 92 ? -10.810 -4.308 -7.888 1.00 94.81 92 MET A O 1
ATOM 696 N N . GLY A 1 93 ? -9.703 -6.240 -7.795 1.00 94.50 93 GLY A N 1
ATOM 697 C CA . GLY A 1 93 ? -10.894 -7.078 -7.625 1.00 94.50 93 GLY A CA 1
ATOM 698 C C . GLY A 1 93 ? -11.367 -7.212 -6.170 1.00 94.50 93 GLY A C 1
ATOM 699 O O . GLY A 1 93 ? -12.434 -7.775 -5.923 1.00 94.50 93 GLY A O 1
ATOM 700 N N . VAL A 1 94 ? -10.591 -6.725 -5.196 1.00 96.94 94 VAL A N 1
ATOM 701 C CA . VAL A 1 94 ? -10.871 -6.846 -3.759 1.00 96.94 94 VAL A CA 1
ATOM 702 C C . VAL A 1 94 ? -11.444 -5.535 -3.227 1.00 96.94 94 VAL A C 1
ATOM 704 O O . VAL A 1 94 ? -10.751 -4.524 -3.146 1.00 96.94 94 VAL A O 1
ATOM 707 N N . GLU A 1 95 ? -12.699 -5.564 -2.774 1.00 96.75 95 GLU A N 1
ATOM 708 C CA . GLU A 1 95 ? -13.433 -4.374 -2.312 1.00 96.75 95 GLU A CA 1
ATOM 709 C C . GLU A 1 95 ? -12.675 -3.561 -1.247 1.00 96.75 95 GLU A C 1
ATOM 711 O O . GLU A 1 95 ? -12.578 -2.339 -1.350 1.00 96.75 95 GLU A O 1
ATOM 716 N N . ALA A 1 96 ? -12.083 -4.227 -0.250 1.00 94.75 96 ALA A N 1
ATOM 717 C CA . ALA A 1 96 ? -11.330 -3.556 0.810 1.00 94.75 96 ALA A CA 1
ATOM 718 C C . ALA A 1 96 ? -10.127 -2.757 0.274 1.00 94.75 96 ALA A C 1
ATOM 720 O O . ALA A 1 96 ? -9.822 -1.680 0.789 1.00 94.75 96 ALA A O 1
ATOM 721 N N . PHE A 1 97 ? -9.467 -3.264 -0.771 1.00 97.25 97 PHE A N 1
ATOM 722 C CA . PHE A 1 97 ? -8.351 -2.583 -1.419 1.00 97.25 97 PHE A CA 1
ATOM 723 C C . PHE A 1 97 ? -8.832 -1.401 -2.256 1.00 97.25 97 PHE A C 1
ATOM 725 O O . PHE A 1 97 ? -8.279 -0.314 -2.123 1.00 97.25 97 PHE A O 1
ATOM 732 N N . CYS A 1 98 ? -9.917 -1.564 -3.019 1.00 96.19 98 CYS A N 1
ATOM 733 C CA . CYS A 1 98 ? -10.524 -0.470 -3.784 1.00 96.19 98 CYS A CA 1
ATOM 734 C C . CYS A 1 98 ? -10.937 0.699 -2.883 1.00 96.19 98 CYS A C 1
ATOM 736 O O . CYS A 1 98 ? -10.554 1.845 -3.113 1.00 96.19 98 CYS A O 1
ATOM 738 N N . ILE A 1 99 ? -11.644 0.401 -1.789 1.00 96.06 99 ILE A N 1
ATOM 739 C CA . ILE A 1 99 ? -12.051 1.404 -0.799 1.00 96.06 99 ILE A CA 1
ATOM 740 C C . ILE A 1 99 ? -10.826 2.111 -0.202 1.00 96.06 99 ILE A C 1
ATOM 742 O O . ILE A 1 99 ? -10.857 3.318 0.047 1.00 96.06 99 ILE A O 1
ATOM 746 N N . PHE A 1 100 ? -9.742 1.376 0.052 1.00 96.38 100 PHE A N 1
ATOM 747 C CA . PHE A 1 100 ? -8.495 1.948 0.547 1.00 96.38 100 PHE A CA 1
ATOM 748 C C . PHE A 1 100 ? -7.839 2.882 -0.481 1.00 96.38 100 PHE A C 1
ATOM 750 O O . PHE A 1 100 ? -7.479 4.011 -0.135 1.00 96.38 100 PHE A O 1
ATOM 757 N N . THR A 1 101 ? -7.741 2.465 -1.746 1.00 94.88 101 THR A N 1
ATOM 758 C CA . THR A 1 101 ? -7.174 3.290 -2.820 1.00 94.88 101 THR A CA 1
ATOM 759 C C . THR A 1 101 ? -8.006 4.538 -3.087 1.00 94.88 101 THR A C 1
ATOM 761 O O . THR A 1 101 ? -7.435 5.606 -3.296 1.00 94.88 101 THR A O 1
ATOM 764 N N . ASP A 1 102 ? -9.335 4.459 -2.991 1.00 93.94 102 ASP A N 1
ATOM 765 C CA . ASP A 1 102 ? -10.224 5.614 -3.154 1.00 93.94 102 ASP A CA 1
ATOM 766 C C . ASP A 1 102 ? -9.972 6.678 -2.080 1.00 93.94 102 ASP A C 1
ATOM 768 O O . ASP A 1 102 ? -9.957 7.877 -2.365 1.00 93.94 102 ASP A O 1
ATOM 772 N N . LYS A 1 103 ? -9.699 6.260 -0.838 1.00 92.38 103 LYS A N 1
ATOM 773 C CA . LYS A 1 103 ? -9.349 7.184 0.255 1.00 92.38 103 LYS A CA 1
ATOM 774 C C . LYS A 1 103 ? -8.010 7.874 0.010 1.00 92.38 103 LYS A C 1
ATOM 776 O O . LYS A 1 103 ? -7.880 9.068 0.278 1.00 92.38 103 LYS A O 1
ATOM 781 N N . ILE A 1 104 ? -7.021 7.149 -0.515 1.00 92.75 104 ILE A N 1
ATOM 782 C CA . ILE A 1 104 ? -5.728 7.734 -0.900 1.00 92.75 104 ILE A CA 1
ATOM 783 C C . ILE A 1 104 ? -5.914 8.721 -2.057 1.00 92.75 104 ILE A C 1
ATOM 785 O O . ILE A 1 104 ? -5.410 9.843 -1.992 1.00 92.75 104 ILE A O 1
ATOM 789 N N . GLN A 1 105 ? -6.683 8.349 -3.081 1.00 89.62 105 GLN A N 1
ATOM 790 C CA . GLN A 1 105 ? -6.972 9.214 -4.226 1.00 89.62 105 GLN A CA 1
ATOM 791 C C . GLN A 1 105 ? -7.732 10.474 -3.816 1.00 89.62 105 GLN A C 1
ATOM 793 O O . GLN A 1 105 ? -7.417 11.566 -4.291 1.00 89.62 105 GLN A O 1
ATOM 798 N N . LEU A 1 106 ? -8.687 10.363 -2.888 1.00 88.25 106 LEU A N 1
ATOM 799 C CA . LEU A 1 106 ? -9.355 11.524 -2.307 1.00 88.25 106 LEU A CA 1
ATOM 800 C C . LEU A 1 106 ? -8.332 12.463 -1.671 1.00 88.25 106 LEU A C 1
ATOM 802 O O . LEU A 1 106 ? -8.474 13.684 -1.778 1.00 88.25 106 LEU A O 1
ATOM 806 N N . ILE A 1 107 ? -7.283 11.914 -1.045 1.00 85.88 107 ILE A N 1
ATOM 807 C CA . ILE A 1 107 ? -6.237 12.734 -0.454 1.00 85.88 107 ILE A CA 1
ATOM 808 C C . ILE A 1 107 ? -5.399 13.466 -1.501 1.00 85.88 107 ILE A C 1
ATOM 810 O O . ILE A 1 107 ? -5.129 14.659 -1.352 1.00 85.88 107 ILE A O 1
ATOM 814 N N . PHE A 1 108 ? -5.023 12.756 -2.555 1.00 80.62 108 PHE A N 1
ATOM 815 C CA . PHE A 1 108 ? -4.231 13.284 -3.656 1.00 80.62 108 PHE A CA 1
ATOM 816 C C . PHE A 1 108 ? -4.968 14.383 -4.438 1.00 80.62 108 PHE A C 1
ATOM 818 O O . PHE A 1 108 ? -4.407 15.446 -4.693 1.00 80.62 108 PHE A O 1
ATOM 825 N N . ASN A 1 109 ? -6.245 14.156 -4.753 1.00 81.56 109 ASN A N 1
ATOM 826 C CA . ASN A 1 109 ? -7.054 15.037 -5.598 1.00 81.56 109 ASN A CA 1
ATOM 827 C C . ASN A 1 109 ? -7.625 16.258 -4.865 1.00 81.56 109 ASN A C 1
ATOM 829 O O . ASN A 1 109 ? -8.205 17.147 -5.491 1.00 81.56 109 ASN A O 1
ATOM 833 N N . THR A 1 110 ? -7.503 16.326 -3.540 1.00 73.06 110 THR A N 1
ATOM 834 C CA . THR A 1 110 ? -8.008 17.470 -2.773 1.00 73.06 110 THR A CA 1
ATOM 835 C C . THR A 1 110 ? -6.955 18.578 -2.703 1.00 73.06 110 THR A C 1
ATOM 837 O O . THR A 1 110 ? -5.850 18.346 -2.202 1.00 73.06 110 THR A O 1
ATOM 840 N N . PRO A 1 111 ? -7.284 19.814 -3.133 1.00 66.88 111 PRO A N 1
ATO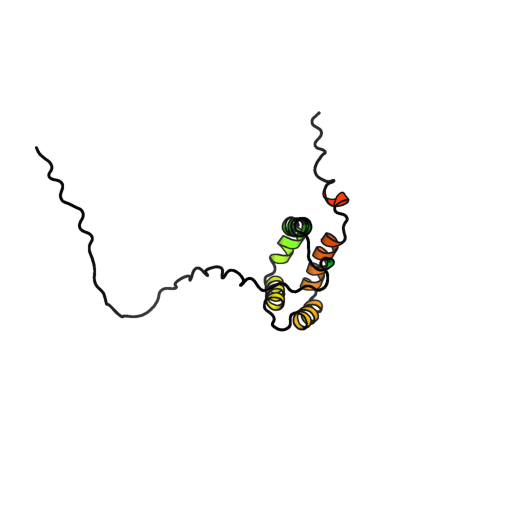M 841 C CA . PRO A 1 111 ? -6.345 20.929 -3.115 1.00 66.88 111 PRO A CA 1
ATOM 842 C C . PRO A 1 111 ? -5.767 21.161 -1.716 1.00 66.88 111 PRO A C 1
ATOM 844 O O . PRO A 1 111 ? -6.521 21.304 -0.748 1.00 66.88 111 PRO A O 1
ATOM 847 N N . LEU A 1 112 ? -4.437 21.266 -1.606 1.00 59.03 112 LEU A N 1
ATOM 848 C CA . LEU A 1 112 ? -3.721 21.461 -0.334 1.00 59.03 112 LEU A CA 1
ATOM 849 C C . LEU A 1 112 ? -4.257 22.651 0.489 1.00 59.03 112 LEU A C 1
ATOM 851 O O . LEU A 1 112 ? -4.281 22.600 1.718 1.00 59.03 112 LEU A O 1
ATOM 855 N N . SER A 1 113 ? -4.766 23.691 -0.179 1.00 60.22 113 SER A N 1
ATOM 856 C CA . SER A 1 113 ? -5.369 24.882 0.440 1.00 60.22 113 SER A CA 1
ATOM 857 C C . SER A 1 113 ? -6.632 24.596 1.262 1.00 60.22 113 SER A C 1
ATOM 859 O O . SER A 1 113 ? -6.939 25.336 2.196 1.00 60.22 113 SER A O 1
ATOM 861 N N . SER A 1 114 ? -7.356 23.518 0.955 1.00 59.56 114 SER A N 1
ATOM 862 C CA . SER A 1 114 ? -8.564 23.110 1.682 1.00 59.56 114 SER A CA 1
ATOM 863 C C . SER A 1 114 ? -8.258 22.318 2.961 1.00 59.56 114 SER A C 1
ATOM 865 O O . SER A 1 114 ? -9.071 22.297 3.882 1.00 59.56 114 SER A O 1
ATOM 867 N N . ARG A 1 115 ? -7.056 21.731 3.059 1.00 56.06 115 ARG A N 1
ATOM 868 C CA . ARG A 1 115 ? -6.624 20.869 4.176 1.00 56.06 115 ARG A CA 1
ATOM 869 C C . ARG A 1 115 ? -6.154 21.642 5.406 1.00 56.06 115 ARG A C 1
ATOM 871 O O . ARG A 1 115 ? -6.227 21.133 6.517 1.00 56.06 115 ARG A O 1
ATOM 878 N N . LEU A 1 116 ? -5.688 22.876 5.217 1.00 56.94 116 LEU A N 1
ATOM 879 C CA . LEU A 1 116 ? -5.138 23.718 6.287 1.00 56.94 116 LEU A CA 1
ATOM 880 C C . LEU A 1 116 ? -6.196 24.572 7.012 1.00 56.94 116 LEU A C 1
ATOM 882 O O . LEU A 1 116 ? -5.876 25.242 7.991 1.00 56.94 116 LEU A O 1
ATOM 886 N N . LYS A 1 117 ? -7.464 24.555 6.578 1.00 57.53 117 LYS A N 1
ATOM 887 C CA . LYS A 1 117 ? -8.499 25.479 7.081 1.00 57.53 117 LYS A CA 1
ATOM 888 C C . LYS A 1 117 ? -9.187 25.043 8.389 1.00 57.53 117 LYS A C 1
ATOM 890 O O . LYS A 1 117 ? -10.129 25.692 8.822 1.00 57.53 117 LYS A O 1
ATOM 895 N N . GLY A 1 118 ? -8.722 23.974 9.039 1.00 54.75 118 GLY A N 1
ATOM 896 C CA . GLY A 1 118 ? -9.359 23.408 10.238 1.00 54.75 118 GLY A CA 1
ATOM 897 C C . GLY A 1 118 ? -8.761 23.789 11.600 1.00 54.75 118 GLY A C 1
ATOM 898 O O . GLY A 1 118 ? -9.239 23.266 12.600 1.00 54.75 118 GLY A O 1
ATOM 899 N N . SER A 1 119 ? -7.717 24.631 11.686 1.00 55.47 119 SER A N 1
ATOM 900 C CA . SER A 1 119 ? -6.937 24.776 12.937 1.00 55.47 119 SER A CA 1
ATOM 901 C C . SER A 1 119 ? -6.939 26.153 13.616 1.00 55.47 119 SER A C 1
ATOM 903 O O . SER A 1 119 ? -6.157 26.356 14.547 1.00 55.47 119 SER A O 1
ATOM 905 N N . VAL A 1 120 ? -7.795 27.102 13.242 1.00 58.44 120 VAL A N 1
ATOM 906 C CA . VAL A 1 120 ? -7.882 28.365 13.994 1.00 58.44 120 VAL A CA 1
ATOM 907 C C . VAL A 1 120 ? -9.331 28.794 14.081 1.00 58.44 120 VAL A C 1
ATOM 909 O O . VAL A 1 120 ? -9.820 29.383 13.138 1.00 58.44 120 VAL A O 1
ATOM 912 N N . ASP A 1 121 ? -9.999 28.410 15.169 1.00 53.53 121 ASP A N 1
ATOM 913 C CA . ASP A 1 121 ? -11.113 29.137 15.793 1.00 53.53 121 ASP A CA 1
ATOM 914 C C . ASP A 1 121 ? -11.424 28.456 17.138 1.00 53.53 121 ASP A C 1
ATOM 916 O O . ASP A 1 121 ? -12.365 27.681 17.300 1.00 53.53 121 ASP A O 1
ATOM 920 N N . ARG A 1 122 ? -10.579 28.714 18.140 1.00 61.53 122 ARG A N 1
ATOM 921 C CA . ARG A 1 122 ? -11.051 28.735 19.528 1.00 61.53 122 ARG A CA 1
ATOM 922 C C . A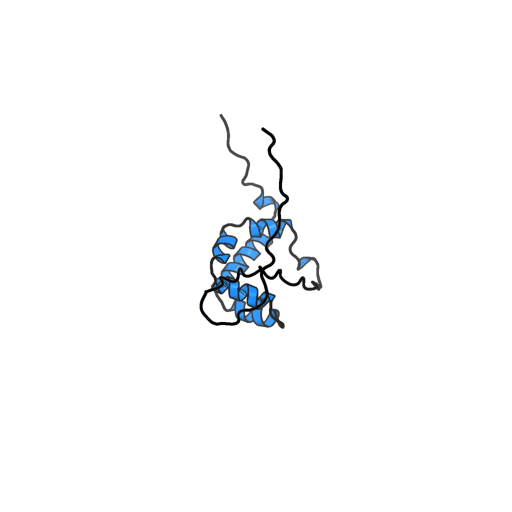RG A 1 122 ? -10.880 30.151 20.041 1.00 61.53 122 ARG A C 1
ATOM 924 O O . ARG A 1 122 ? -9.838 30.537 20.558 1.00 61.53 122 ARG A O 1
ATOM 931 N N . GLU A 1 123 ? -11.942 30.899 19.785 1.00 54.84 123 GLU A N 1
ATOM 932 C CA . GLU A 1 123 ? -12.329 32.151 20.407 1.00 54.84 123 GLU A CA 1
ATOM 933 C C . GLU A 1 123 ? -12.216 32.031 21.938 1.00 54.84 123 GLU A C 1
ATOM 935 O O . GLU A 1 123 ? -12.995 31.326 22.579 1.00 54.84 123 GLU A O 1
ATOM 940 N N . SER A 1 124 ? -11.213 32.691 22.522 1.00 54.78 124 SER A N 1
ATOM 941 C CA . SER A 1 124 ? -11.225 33.046 23.942 1.00 54.78 124 SER A CA 1
ATOM 942 C C . SER A 1 124 ? -11.867 34.420 24.050 1.00 54.78 124 SER A C 1
ATOM 944 O O . SER A 1 124 ? -11.277 35.418 23.633 1.00 54.78 124 SER A O 1
ATOM 946 N N . LYS A 1 125 ? -13.088 34.437 24.576 1.00 56.03 125 LYS A N 1
ATOM 947 C CA . LYS A 1 125 ? -13.747 35.632 25.094 1.00 56.03 125 LYS A CA 1
ATOM 948 C C . LYS A 1 125 ? -13.314 35.886 26.534 1.00 56.03 125 LYS A C 1
ATOM 950 O O . LYS A 1 125 ? -13.127 34.886 27.262 1.00 56.03 125 LYS A O 1
#

Organism: Ricinus communis (NCBI:txid3988)

Radius of gyration: 27.0 Å; chains: 1; bounding box: 57×67×77 Å

Sequence (125 aa):
MNYAETPCAKPVSSLGISSRNTDTRIQAADPELPQERPLTVDDTNEVLLKPQLESIASSSEICNALKDESLRKLICAIDDASDPDSELEKAMGVEAFCIFTDKIQLIFNTPLSSRLKGSVDRESK